Protein AF-A0ABD0Y221-F1 (afdb_monomer_lite)

pLDDT: mean 76.02, std 14.83, range [40.28, 95.25]

Sequence (140 aa):
MRFVFGVLMFLIVSVFTEKVWVHRNPRYLTFPMGVGNKIQVIAGFGIPVEVEETSVTFGLIVKTNYGLPTNASQFTQPDVAFQPSDSKMTRWYLYRSLVTALERLSLGGKDCLLRSICEAAVTPLGHNGLAGQLLHVILT

Secondary structure (DSSP, 8-state):
----S-----------------------SSPPSSTT-EEEEEEEEEEEEEETTEEEEEEEEEEEEEEPP--THHHH-HHHHT---TTS--HHHHHHHHHHHHHHTTS-HHHHHHHHHHHHHHS--TTSHHHHHHHHHHH-

Structure (mmCIF, N/CA/C/O backbone):
data_AF-A0ABD0Y221-F1
#
_entry.id   AF-A0ABD0Y221-F1
#
loop_
_atom_site.group_PDB
_atom_site.id
_atom_site.type_symbol
_atom_site.label_atom_id
_atom_site.label_alt_id
_atom_site.label_comp_id
_atom_site.label_asym_id
_atom_site.label_entity_id
_atom_site.label_seq_id
_atom_site.pdbx_PDB_ins_code
_atom_site.Cartn_x
_atom_site.Cartn_y
_atom_site.Cartn_z
_atom_site.occupancy
_atom_site.B_iso_or_equiv
_atom_site.auth_seq_id
_atom_site.auth_comp_id
_atom_site.auth_asym_id
_atom_site.auth_atom_id
_atom_site.pdbx_PDB_model_num
ATOM 1 N N . MET A 1 1 ? -47.346 -3.216 -3.121 1.00 46.53 1 MET A N 1
ATOM 2 C CA . MET A 1 1 ? -46.595 -2.337 -4.047 1.00 46.53 1 MET A CA 1
ATOM 3 C C . MET A 1 1 ? -46.760 -0.894 -3.601 1.00 46.53 1 MET A C 1
ATOM 5 O O . MET A 1 1 ? -47.843 -0.359 -3.787 1.00 46.53 1 MET A O 1
ATOM 9 N N . ARG A 1 2 ? -45.728 -0.306 -2.980 1.00 40.28 2 ARG A N 1
ATOM 10 C CA . ARG A 1 2 ? -45.439 1.144 -2.952 1.00 40.28 2 ARG A CA 1
ATOM 11 C C . ARG A 1 2 ? -44.130 1.377 -2.192 1.00 40.28 2 ARG A C 1
ATOM 13 O O . ARG A 1 2 ? -44.095 1.739 -1.027 1.00 40.28 2 ARG A O 1
ATOM 20 N N . PHE A 1 3 ? -43.060 1.036 -2.903 1.00 46.56 3 PHE A N 1
ATOM 21 C CA . PHE A 1 3 ? -41.711 1.543 -2.691 1.00 46.56 3 PHE A CA 1
ATOM 22 C C . PHE A 1 3 ? -41.723 3.081 -2.764 1.00 46.56 3 PHE A C 1
ATOM 24 O O . PHE A 1 3 ? -42.506 3.644 -3.527 1.00 46.56 3 PHE A O 1
ATOM 31 N N . VAL A 1 4 ? -40.772 3.708 -2.067 1.00 47.88 4 VAL A N 1
ATOM 32 C CA . VAL A 1 4 ? -40.411 5.136 -2.139 1.00 47.88 4 VAL A CA 1
ATOM 33 C C . VAL A 1 4 ? -41.354 6.070 -1.376 1.00 47.88 4 VAL A C 1
ATOM 35 O O . VAL A 1 4 ? -42.334 6.534 -1.930 1.00 47.88 4 VAL A O 1
ATOM 38 N N . PHE A 1 5 ? -41.024 6.405 -0.126 1.00 41.91 5 PHE A N 1
ATOM 39 C CA . PHE A 1 5 ? -40.970 7.800 0.336 1.00 41.91 5 PHE A CA 1
ATOM 40 C C . PHE A 1 5 ? -40.364 7.851 1.746 1.00 41.91 5 PHE A C 1
ATOM 42 O O . PHE A 1 5 ? -40.978 7.421 2.715 1.00 41.91 5 PHE A O 1
ATOM 49 N N . GLY A 1 6 ? -39.161 8.420 1.853 1.00 41.81 6 GLY A N 1
ATOM 50 C CA . GLY A 1 6 ? -38.809 9.175 3.054 1.00 41.81 6 GLY A CA 1
ATOM 51 C C . GLY A 1 6 ? -37.869 8.545 4.077 1.00 41.81 6 GLY A C 1
ATOM 52 O O . GLY A 1 6 ? -37.970 8.906 5.241 1.00 41.81 6 GLY A O 1
ATOM 53 N N . VAL A 1 7 ? -36.899 7.706 3.696 1.00 47.88 7 VAL A N 1
ATOM 54 C CA . VAL A 1 7 ? -35.673 7.621 4.517 1.00 47.88 7 VAL A CA 1
ATOM 55 C C . VAL A 1 7 ? -34.790 8.791 4.106 1.00 47.88 7 VAL A C 1
ATOM 57 O O . VAL A 1 7 ? -33.891 8.670 3.277 1.00 47.88 7 VAL A O 1
ATOM 60 N N . LEU A 1 8 ? -35.116 9.969 4.635 1.00 50.00 8 LEU A N 1
ATOM 61 C CA . LEU A 1 8 ? -34.247 11.131 4.560 1.00 50.00 8 LEU A CA 1
ATOM 62 C C . LEU A 1 8 ? -33.093 10.859 5.531 1.00 50.00 8 LEU A C 1
ATOM 64 O O . LEU A 1 8 ? -33.118 11.261 6.692 1.00 50.00 8 LEU A O 1
ATOM 68 N N . MET A 1 9 ? -32.118 10.072 5.071 1.00 50.53 9 MET A N 1
ATOM 69 C CA . MET A 1 9 ? -30.855 9.885 5.767 1.00 50.53 9 MET A CA 1
ATOM 70 C C . MET A 1 9 ? -30.145 11.238 5.735 1.00 50.53 9 MET A C 1
ATOM 72 O O . MET A 1 9 ? -29.424 11.563 4.793 1.00 50.53 9 MET A O 1
ATOM 76 N N . PHE A 1 10 ? -30.394 12.063 6.749 1.00 47.22 10 PHE A N 1
ATOM 77 C CA . PHE A 1 10 ? -29.506 13.163 7.078 1.00 47.22 10 PHE A CA 1
ATOM 78 C C . PHE A 1 10 ? -28.152 12.531 7.414 1.00 47.22 10 PHE A C 1
ATOM 80 O O . PHE A 1 10 ? -27.907 12.098 8.538 1.00 47.22 10 PHE A O 1
ATOM 87 N N . LEU A 1 11 ? -27.272 12.445 6.416 1.00 48.12 11 LEU A N 1
ATOM 88 C CA . LEU A 1 11 ? -25.836 12.335 6.627 1.00 48.12 11 LEU A CA 1
ATOM 89 C C . LEU A 1 11 ? -25.406 13.636 7.306 1.00 48.12 11 LEU A C 1
ATOM 91 O O . LEU A 1 11 ? -24.954 14.582 6.665 1.00 48.12 11 LEU A O 1
ATOM 95 N N . ILE A 1 12 ? -25.601 13.706 8.622 1.00 53.94 12 ILE A N 1
ATOM 96 C CA . ILE A 1 12 ? -24.942 14.708 9.444 1.00 53.94 12 ILE A CA 1
ATOM 97 C C . ILE A 1 12 ? -23.476 14.280 9.475 1.00 53.94 12 ILE A C 1
ATOM 99 O O . ILE A 1 12 ? -23.045 13.507 10.326 1.00 53.94 12 ILE A O 1
ATOM 103 N N . VAL A 1 13 ? -22.706 14.747 8.493 1.00 54.59 13 VAL A N 1
ATOM 104 C CA . VAL A 1 13 ? -21.249 14.743 8.579 1.00 54.59 13 VAL A CA 1
ATOM 105 C C . VAL A 1 13 ? -20.897 15.802 9.619 1.00 54.59 13 VAL A C 1
ATOM 107 O O . VAL A 1 13 ? -20.648 16.963 9.300 1.00 54.59 13 VAL A O 1
ATOM 110 N N . SER A 1 14 ? -20.953 15.426 10.896 1.00 50.16 14 SER A N 1
ATOM 111 C CA . SER A 1 14 ? -20.414 16.240 11.978 1.00 50.16 14 SER A CA 1
ATOM 112 C C . SER A 1 14 ? -18.895 16.247 11.839 1.00 50.16 14 SER A C 1
ATOM 114 O O . SER A 1 14 ? -18.201 15.394 12.388 1.00 50.16 14 SER A O 1
ATOM 116 N N . VAL A 1 15 ? -18.364 17.198 11.071 1.00 56.81 15 VAL A N 1
ATOM 117 C CA . VAL A 1 15 ? -16.934 17.503 11.105 1.00 56.81 15 VAL A CA 1
ATOM 118 C C . VAL A 1 15 ? -16.674 18.239 12.415 1.00 56.81 15 VAL A C 1
ATOM 120 O O . VAL A 1 15 ? -16.885 19.445 12.526 1.00 56.81 15 VAL A O 1
ATOM 123 N N . PHE A 1 16 ? -16.254 17.497 13.434 1.00 53.59 16 PHE A N 1
ATOM 124 C CA . PHE A 1 16 ? -15.784 18.069 14.688 1.00 53.59 16 PHE A CA 1
ATOM 125 C C . PHE A 1 16 ? -14.362 18.605 14.459 1.00 53.59 16 PHE A C 1
ATOM 127 O O . PHE A 1 16 ? -13.370 17.908 14.660 1.00 53.59 16 PHE A O 1
ATOM 134 N N . THR A 1 17 ? -14.239 19.834 13.951 1.00 48.59 17 THR A N 1
ATOM 135 C CA . THR A 1 17 ? -12.954 20.548 13.945 1.00 48.59 17 THR A CA 1
ATOM 136 C C . THR A 1 17 ? -12.677 21.070 15.349 1.00 48.59 17 THR A C 1
ATOM 138 O O . THR A 1 17 ? -12.972 22.223 15.666 1.00 48.59 17 THR A O 1
ATOM 141 N N . GLU A 1 18 ? -12.098 20.230 16.204 1.00 57.25 18 GLU A N 1
ATOM 142 C CA . GLU A 1 18 ? -11.371 20.743 17.362 1.00 57.25 18 GLU A CA 1
ATOM 143 C C . GLU A 1 18 ? -10.181 21.573 16.864 1.00 57.25 18 GLU A C 1
ATOM 145 O O . GLU A 1 18 ? -9.434 21.160 15.973 1.00 57.25 18 GLU A O 1
ATOM 150 N N . LYS A 1 19 ? -9.999 22.776 17.424 1.00 52.94 19 LYS A N 1
ATOM 151 C CA . LYS A 1 19 ? -8.768 23.553 17.239 1.00 52.94 19 LYS A CA 1
ATOM 152 C C . LYS A 1 19 ? -7.615 22.755 17.847 1.00 52.94 19 LYS A C 1
ATOM 154 O O . LYS A 1 19 ? -7.380 22.813 19.052 1.00 52.94 19 LYS A O 1
ATOM 159 N N . VAL A 1 20 ? -6.899 22.015 17.005 1.00 62.75 20 VAL A N 1
ATOM 160 C CA . VAL A 1 20 ? -5.687 21.293 17.395 1.00 62.75 20 VAL A CA 1
ATOM 161 C C . VAL A 1 20 ? -4.600 22.322 17.698 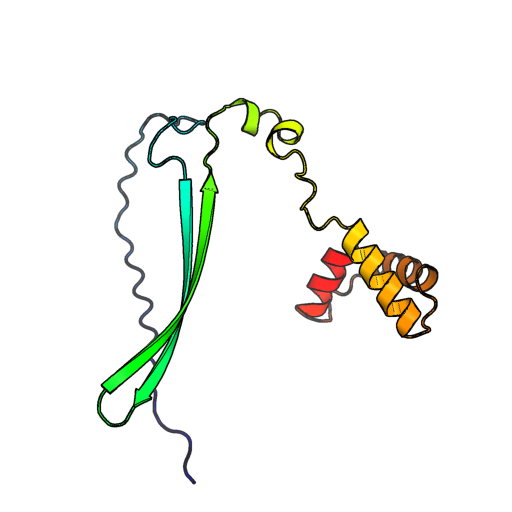1.00 62.75 20 VAL A C 1
ATOM 163 O O . VAL A 1 20 ? -4.031 22.944 16.800 1.00 62.75 20 VAL A O 1
ATOM 166 N N . TRP A 1 21 ? -4.315 22.525 18.981 1.00 46.53 21 TRP A N 1
ATOM 167 C CA . TRP A 1 21 ? -3.153 23.283 19.425 1.00 46.53 21 TRP A CA 1
ATOM 168 C C . TRP A 1 21 ? -1.892 22.499 19.060 1.00 46.53 21 TRP A C 1
ATOM 170 O O . TRP A 1 21 ? -1.569 21.484 19.676 1.00 46.53 21 TRP A O 1
ATOM 180 N N . VAL A 1 22 ? -1.176 22.953 18.030 1.00 58.72 22 VAL A N 1
ATOM 181 C CA . VAL A 1 22 ? 0.070 22.319 17.585 1.00 58.72 22 VAL A CA 1
ATOM 182 C C . VAL A 1 22 ? 1.187 22.680 18.564 1.00 58.72 22 VAL A C 1
ATOM 184 O O . VAL A 1 22 ? 1.916 23.654 18.378 1.00 58.72 22 VAL A O 1
ATOM 187 N N . HIS A 1 23 ? 1.323 21.891 19.628 1.00 67.00 23 HIS A N 1
ATOM 188 C CA . HIS A 1 23 ? 2.484 21.954 20.506 1.00 67.00 23 HIS A CA 1
ATOM 189 C C . HIS A 1 23 ? 3.697 21.420 19.730 1.00 67.00 23 HIS A C 1
ATOM 191 O O . HIS A 1 23 ? 3.743 20.245 19.357 1.00 67.00 23 HIS A O 1
ATOM 197 N N . ARG A 1 24 ? 4.664 22.290 19.405 1.00 64.88 24 ARG A N 1
ATOM 198 C CA . ARG A 1 24 ? 5.888 21.896 18.687 1.00 64.88 24 ARG A CA 1
ATOM 199 C C . ARG A 1 24 ? 6.819 21.123 19.622 1.00 64.88 24 ARG A C 1
ATOM 201 O O . ARG A 1 24 ? 7.784 21.671 20.140 1.00 64.88 24 ARG A O 1
ATOM 208 N N . ASN A 1 25 ? 6.542 19.835 19.785 1.00 68.94 25 ASN A N 1
ATOM 209 C CA . ASN A 1 25 ? 7.508 18.886 20.322 1.00 68.94 25 ASN A CA 1
ATOM 210 C C . ASN A 1 25 ? 8.619 18.600 19.292 1.00 68.94 25 ASN A C 1
ATOM 212 O O . ASN A 1 25 ? 8.376 18.694 18.080 1.00 68.94 25 ASN A O 1
ATOM 216 N N . PRO A 1 26 ? 9.842 18.264 19.744 1.00 66.12 26 PRO A N 1
ATOM 217 C CA . PRO A 1 26 ? 10.936 17.884 18.857 1.00 66.12 26 PRO A CA 1
ATOM 218 C C . PRO A 1 26 ? 10.519 16.706 17.966 1.00 66.12 26 PRO A C 1
ATOM 220 O O . PRO A 1 26 ? 9.953 15.718 18.432 1.00 66.12 26 PRO A O 1
ATOM 223 N N . ARG A 1 27 ? 10.782 16.831 16.661 1.00 63.69 27 ARG A N 1
ATOM 224 C CA . ARG A 1 27 ? 10.421 15.826 15.655 1.00 63.69 27 ARG A CA 1
ATOM 225 C C . ARG A 1 27 ? 11.480 14.733 15.648 1.00 63.69 27 ARG A C 1
ATOM 227 O O . ARG A 1 27 ? 12.525 14.890 15.024 1.00 63.69 27 ARG A O 1
ATOM 234 N N . TYR A 1 28 ? 11.218 13.641 16.352 1.00 66.56 28 TYR A N 1
ATOM 235 C CA . TYR A 1 28 ? 11.988 12.420 16.166 1.00 66.56 28 TYR A CA 1
ATOM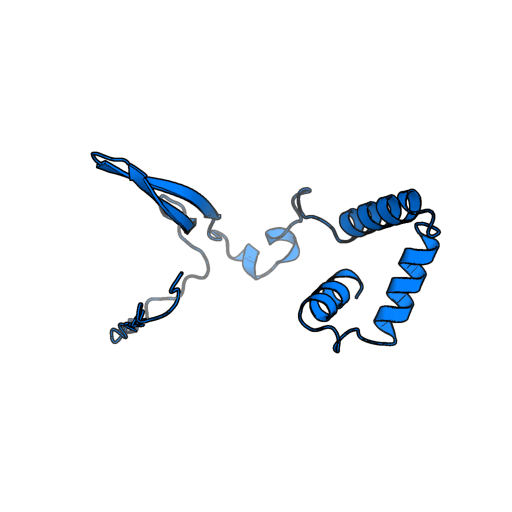 236 C C . TYR A 1 28 ? 11.531 11.741 14.867 1.00 66.56 28 TYR A C 1
ATOM 238 O O . TYR A 1 28 ? 10.338 11.585 14.622 1.00 66.56 28 TYR A O 1
ATOM 246 N N . LEU A 1 29 ? 12.485 11.373 14.009 1.00 6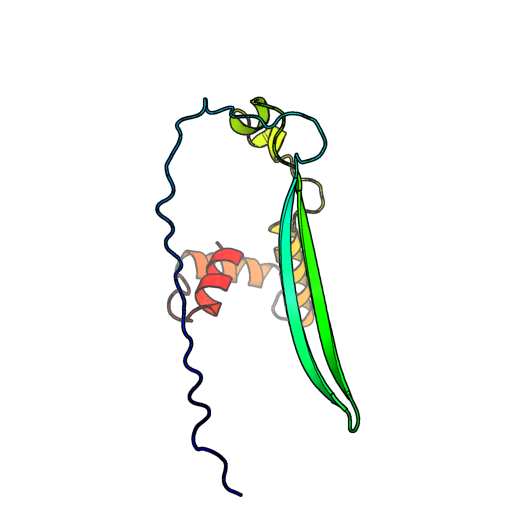9.12 29 LEU A N 1
ATOM 247 C CA . LEU A 1 29 ? 12.213 10.630 12.773 1.00 69.12 29 LEU A CA 1
ATOM 248 C C . LEU A 1 29 ? 11.884 9.151 13.074 1.00 69.12 29 LEU A C 1
ATOM 250 O O . LEU A 1 29 ? 11.215 8.487 12.292 1.00 69.12 29 LEU A O 1
ATOM 254 N N . THR A 1 30 ? 12.331 8.647 14.229 1.00 75.56 30 THR A N 1
ATOM 255 C CA . THR A 1 30 ? 12.252 7.240 14.643 1.00 75.56 30 THR A CA 1
ATOM 256 C C . THR A 1 30 ? 11.435 7.066 15.911 1.00 75.56 30 THR A C 1
ATOM 258 O O . THR A 1 30 ? 11.712 7.727 16.913 1.00 75.56 30 THR A O 1
ATOM 261 N N . PHE A 1 31 ? 10.478 6.141 15.905 1.00 79.69 31 PHE A N 1
ATOM 262 C CA . PHE A 1 31 ? 9.658 5.863 17.082 1.00 79.69 31 PHE A CA 1
ATOM 263 C C . PHE A 1 31 ? 10.439 5.051 18.130 1.00 79.69 31 PHE A C 1
ATOM 265 O O . PHE A 1 31 ? 11.219 4.168 17.758 1.00 79.69 31 PHE A O 1
ATOM 272 N N . PRO A 1 32 ? 10.244 5.321 19.435 1.00 80.25 32 PRO A N 1
ATOM 273 C CA . PRO A 1 32 ? 10.902 4.563 20.494 1.00 80.25 32 PRO A CA 1
ATOM 274 C C . PRO A 1 32 ? 10.488 3.083 20.458 1.00 80.25 32 PRO A C 1
ATOM 276 O O . PRO A 1 32 ? 9.343 2.742 20.158 1.00 80.25 32 PRO A O 1
ATOM 279 N N . MET A 1 33 ? 11.431 2.193 20.775 1.00 73.88 33 MET A N 1
ATOM 280 C CA . MET A 1 33 ? 11.168 0.756 20.886 1.00 73.88 33 MET A CA 1
ATOM 281 C C . MET A 1 33 ? 10.345 0.477 22.150 1.00 73.88 33 MET A C 1
ATOM 283 O O . MET A 1 33 ? 10.726 0.901 23.237 1.00 73.88 33 MET A O 1
ATOM 287 N N . GLY A 1 34 ? 9.221 -0.232 22.021 1.00 76.50 34 GLY A N 1
ATOM 288 C CA . GLY A 1 34 ? 8.366 -0.565 23.162 1.00 76.50 34 GLY A CA 1
ATOM 289 C C . GLY A 1 34 ? 6.907 -0.818 22.792 1.00 76.50 34 GLY A C 1
ATOM 290 O O . GLY A 1 34 ? 6.545 -0.919 21.618 1.00 76.50 34 GLY A O 1
ATOM 291 N N . VAL A 1 35 ? 6.058 -0.926 23.815 1.00 70.38 35 VAL A N 1
ATOM 292 C CA . VAL A 1 35 ? 4.608 -1.103 23.664 1.00 70.38 35 VAL A CA 1
ATOM 293 C C . VAL A 1 35 ? 4.017 0.186 23.082 1.00 70.38 35 VAL A C 1
ATOM 295 O O . VAL A 1 35 ? 4.101 1.236 23.707 1.00 70.38 35 VAL A O 1
ATOM 298 N N . GLY A 1 36 ? 3.454 0.115 21.872 1.00 71.00 36 GLY A N 1
ATOM 299 C CA . GLY A 1 36 ? 2.895 1.278 21.164 1.00 71.00 36 GLY A CA 1
ATOM 300 C C . GLY A 1 36 ? 3.631 1.680 19.882 1.00 71.00 36 GLY A C 1
ATOM 301 O O . GLY A 1 36 ? 3.211 2.616 19.211 1.00 71.00 36 GLY A O 1
ATOM 302 N N . ASN A 1 37 ? 4.675 0.954 19.467 1.00 80.00 37 ASN A N 1
ATOM 303 C CA . ASN A 1 37 ? 5.369 1.179 18.191 1.00 80.00 37 ASN A CA 1
ATOM 304 C C . ASN A 1 37 ? 4.611 0.632 16.958 1.00 80.00 37 ASN A C 1
ATOM 306 O O . ASN A 1 37 ? 5.228 0.191 15.985 1.00 80.00 37 ASN A O 1
ATOM 310 N N . LYS A 1 38 ? 3.276 0.604 16.996 1.00 84.44 38 LYS A N 1
ATOM 311 C CA . LYS A 1 38 ? 2.430 0.073 15.921 1.00 84.44 38 LYS A CA 1
ATOM 312 C C . LYS A 1 38 ? 1.254 1.007 15.682 1.00 84.44 38 LYS A C 1
ATOM 314 O O . LYS A 1 38 ? 0.561 1.377 16.624 1.00 84.44 38 LYS A O 1
ATOM 319 N N . ILE A 1 39 ? 1.006 1.341 14.422 1.00 85.25 39 ILE A N 1
ATOM 320 C CA . ILE A 1 39 ? -0.246 1.963 13.997 1.00 85.25 39 ILE A CA 1
ATOM 321 C C . ILE A 1 39 ? -1.231 0.844 13.682 1.00 85.25 39 ILE A C 1
ATOM 323 O O . ILE A 1 39 ? -0.913 -0.072 12.924 1.00 85.25 39 ILE A O 1
ATOM 327 N N . GLN A 1 40 ? -2.433 0.926 14.242 1.00 89.31 40 GLN A N 1
ATOM 328 C CA . GLN A 1 40 ? -3.501 -0.023 13.969 1.00 89.31 40 GLN A CA 1
ATOM 329 C C . GLN A 1 40 ? -4.604 0.660 13.167 1.00 89.31 40 GLN A C 1
ATOM 331 O O . GLN A 1 40 ? -5.188 1.644 13.618 1.00 89.31 40 GLN A O 1
ATOM 336 N N . VAL A 1 41 ? -4.903 0.119 11.989 1.00 90.19 41 VAL A N 1
ATOM 337 C CA . VAL A 1 41 ? -6.061 0.521 11.190 1.00 90.19 41 VAL A CA 1
ATOM 338 C C . VAL A 1 41 ? -7.110 -0.576 11.316 1.00 90.19 41 VAL A C 1
ATOM 340 O O . VAL A 1 41 ? -6.822 -1.765 11.158 1.00 90.19 41 VAL A O 1
ATOM 343 N N . ILE A 1 42 ? -8.330 -0.178 11.667 1.00 93.94 42 ILE A N 1
ATOM 344 C CA . ILE A 1 42 ? -9.451 -1.091 11.873 1.00 93.94 42 ILE A CA 1
ATOM 345 C C . ILE A 1 42 ? -10.562 -0.675 10.922 1.00 93.94 42 ILE A C 1
ATOM 347 O O . ILE A 1 42 ? -11.059 0.446 11.000 1.00 93.94 42 ILE A O 1
ATOM 351 N N . ALA A 1 43 ? -10.947 -1.590 10.041 1.00 94.94 43 ALA A N 1
ATOM 352 C CA . ALA A 1 43 ? -12.112 -1.448 9.186 1.00 94.94 43 ALA A CA 1
ATOM 353 C C . ALA A 1 43 ? -13.144 -2.493 9.606 1.00 94.94 43 ALA A C 1
ATOM 355 O O . ALA A 1 43 ? -12.829 -3.677 9.713 1.00 94.94 43 ALA A O 1
ATOM 356 N N . GLY A 1 44 ? -14.368 -2.053 9.878 1.00 93.25 44 GLY A N 1
ATOM 357 C CA . GLY A 1 44 ? -15.472 -2.920 10.266 1.00 93.25 44 GLY A CA 1
ATOM 358 C C . GLY A 1 44 ? -16.639 -2.755 9.308 1.00 93.25 44 GLY A C 1
ATOM 359 O O . GLY A 1 44 ? -16.947 -1.640 8.894 1.00 93.25 44 GLY A O 1
ATOM 360 N N . PHE A 1 45 ? -17.294 -3.859 8.979 1.00 92.12 45 PHE A N 1
ATOM 361 C CA . PHE A 1 45 ? -18.565 -3.870 8.269 1.00 92.12 45 PHE A CA 1
ATOM 362 C C . PHE A 1 45 ? -19.565 -4.673 9.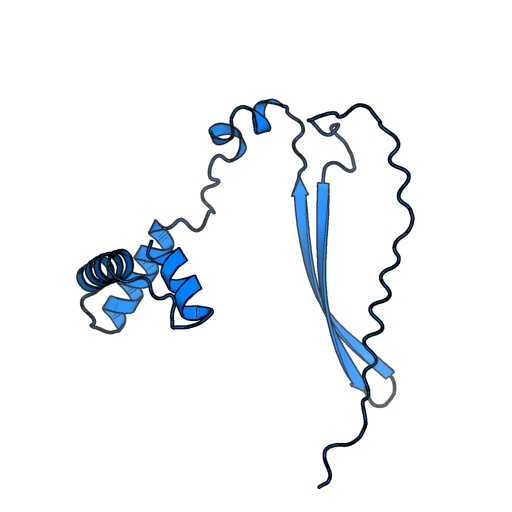094 1.00 92.12 45 PHE A C 1
ATOM 364 O O . PHE A 1 45 ? -19.265 -5.801 9.476 1.00 92.12 45 PHE A O 1
ATOM 371 N N . GLY A 1 46 ? -20.722 -4.0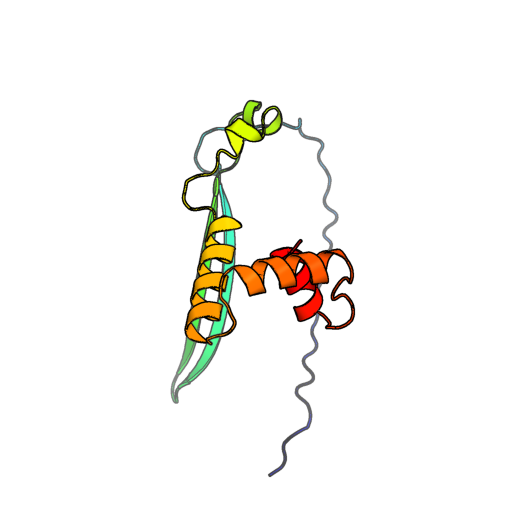88 9.397 1.00 92.06 46 GLY A N 1
ATOM 372 C CA . GLY A 1 46 ? -21.767 -4.717 10.201 1.00 92.06 46 GLY A CA 1
ATOM 373 C C . GLY A 1 46 ? -23.116 -4.626 9.504 1.00 92.06 46 GLY A C 1
ATOM 374 O O . GLY A 1 46 ? -23.501 -3.548 9.056 1.00 92.06 46 GLY A O 1
ATOM 375 N N . ILE A 1 47 ? -23.820 -5.753 9.428 1.00 90.25 47 ILE A N 1
ATOM 376 C CA . ILE A 1 47 ? -25.195 -5.850 8.946 1.00 90.25 47 ILE A CA 1
ATOM 377 C C . ILE A 1 47 ? -26.089 -6.158 10.155 1.00 90.25 47 ILE A C 1
ATOM 379 O O . ILE A 1 47 ? -25.894 -7.195 10.800 1.00 90.25 47 ILE A O 1
ATOM 383 N N . PRO A 1 48 ? -27.061 -5.290 10.481 1.00 83.00 48 PRO A N 1
ATOM 384 C CA . PRO A 1 48 ? -28.074 -5.617 11.473 1.00 83.00 48 PRO A CA 1
ATOM 385 C C . PRO A 1 48 ? -29.024 -6.671 10.892 1.00 83.00 48 PRO A C 1
ATOM 387 O O . PRO A 1 48 ? -29.551 -6.494 9.794 1.00 83.00 48 PRO A O 1
ATOM 390 N N . VAL A 1 49 ? -29.228 -7.771 11.614 1.00 84.44 49 VAL A N 1
ATOM 391 C CA . VAL A 1 49 ? -30.205 -8.806 11.266 1.00 84.44 49 VAL A CA 1
ATOM 392 C C . VAL A 1 49 ? -31.310 -8.775 12.316 1.00 84.44 49 VAL A C 1
ATOM 394 O O . VAL A 1 49 ? -31.054 -8.895 13.516 1.00 84.44 49 VAL A O 1
ATOM 397 N N . GLU A 1 50 ? -32.543 -8.566 11.864 1.00 78.25 50 GLU A N 1
ATOM 398 C CA . GLU A 1 50 ? -33.726 -8.613 12.721 1.00 78.25 50 GLU A CA 1
ATOM 399 C C . GLU A 1 50 ? -34.094 -10.072 13.008 1.00 78.25 50 GLU A C 1
ATOM 401 O O . GLU A 1 50 ? -34.314 -10.864 12.091 1.00 78.25 50 GLU A O 1
ATOM 406 N N . VAL A 1 51 ? -34.139 -10.420 14.293 1.00 83.12 51 VAL A N 1
ATOM 407 C CA . VAL A 1 51 ? -34.648 -11.694 14.808 1.00 83.12 51 VAL A CA 1
ATOM 408 C C . VAL A 1 51 ? -35.828 -11.362 15.725 1.00 83.12 51 VAL A C 1
ATOM 410 O O . VAL A 1 51 ? -35.817 -10.327 16.388 1.00 83.12 51 VAL A O 1
ATOM 413 N N . GLU A 1 52 ? -36.853 -12.216 15.751 1.00 79.56 52 GLU A N 1
ATOM 414 C CA . GLU A 1 52 ? -38.181 -11.936 16.336 1.00 79.56 52 GLU A CA 1
ATOM 415 C C . GLU A 1 52 ? -38.178 -11.420 17.783 1.00 79.56 52 GLU A C 1
ATOM 417 O O . GLU A 1 52 ? -39.082 -10.681 18.162 1.00 79.56 52 GLU A O 1
ATOM 422 N N . GLU A 1 53 ? -37.156 -11.743 18.577 1.00 77.62 53 GLU A N 1
ATOM 423 C CA . GLU A 1 53 ? -37.086 -11.323 19.983 1.00 77.62 53 GLU A CA 1
ATOM 424 C C . GLU A 1 53 ? -35.812 -10.545 20.344 1.00 77.62 53 GLU A C 1
ATOM 426 O O . GLU A 1 53 ? -35.703 -10.034 21.458 1.00 77.62 53 GLU A O 1
ATOM 431 N N . THR A 1 54 ? -34.842 -10.413 19.427 1.00 75.25 54 THR A N 1
ATOM 432 C CA . THR A 1 54 ? -33.581 -9.691 19.688 1.00 75.25 54 THR A CA 1
ATOM 433 C C . THR A 1 54 ? -32.955 -9.123 18.414 1.00 75.25 54 THR A C 1
ATOM 435 O O . THR A 1 54 ? -33.033 -9.707 17.336 1.00 75.25 54 THR A O 1
ATOM 438 N N . SER A 1 55 ? -32.271 -7.985 18.532 1.00 77.00 55 SER A N 1
ATOM 439 C CA . SER A 1 55 ? -31.431 -7.460 17.457 1.00 77.00 55 SER A CA 1
ATOM 440 C C . SER A 1 55 ? -30.039 -8.094 17.528 1.00 77.00 55 SER A C 1
ATOM 442 O O . SER A 1 55 ? -29.320 -7.945 18.517 1.00 77.00 55 SER A O 1
ATOM 444 N N . VAL A 1 56 ? -29.643 -8.808 16.471 1.00 85.56 56 VAL A N 1
ATOM 445 C CA . VAL A 1 56 ? -28.307 -9.409 16.355 1.00 85.56 56 VAL A CA 1
ATOM 446 C C . VAL A 1 56 ? -27.592 -8.780 15.166 1.00 85.56 56 VAL A C 1
ATOM 448 O O . VAL A 1 56 ? -28.052 -8.849 14.030 1.00 85.56 56 VAL A O 1
ATOM 451 N N . THR A 1 57 ? -26.439 -8.161 15.411 1.00 84.56 57 THR A N 1
ATOM 452 C CA . THR A 1 57 ? -25.614 -7.571 14.349 1.00 84.56 57 THR A CA 1
ATOM 453 C C . THR A 1 57 ? -24.489 -8.527 13.992 1.00 84.56 57 THR A C 1
ATOM 455 O O . THR A 1 57 ? -23.628 -8.817 14.825 1.00 84.56 57 THR A O 1
ATOM 458 N N . PHE A 1 58 ? -24.459 -8.983 12.742 1.00 87.50 58 PHE A N 1
ATOM 459 C CA . PHE A 1 58 ? -23.340 -9.758 12.213 1.00 87.50 58 PHE A CA 1
ATOM 460 C C . PHE A 1 58 ? -22.344 -8.817 11.554 1.00 87.50 58 PHE A C 1
ATOM 462 O O . PHE A 1 58 ? -22.730 -7.916 10.812 1.00 87.50 58 PHE A O 1
ATOM 469 N N . GLY A 1 59 ? -21.052 -9.011 11.804 1.00 91.12 59 GLY A N 1
ATOM 470 C CA . GLY A 1 59 ? -20.041 -8.127 11.245 1.00 91.12 59 GLY A CA 1
ATOM 471 C C . GLY A 1 59 ? -18.689 -8.779 11.021 1.00 91.12 59 GLY A C 1
ATOM 472 O O . GLY A 1 59 ? -18.316 -9.748 11.679 1.00 91.12 59 GLY A O 1
ATOM 473 N N . LEU A 1 60 ? -17.956 -8.206 10.073 1.00 93.31 60 LEU A N 1
ATOM 474 C CA . LEU A 1 60 ? -16.578 -8.528 9.734 1.00 93.31 60 LEU A CA 1
ATOM 475 C C . LEU A 1 60 ? -15.687 -7.379 10.195 1.00 93.31 60 LEU A C 1
ATOM 477 O O . LEU A 1 60 ? -16.004 -6.211 9.973 1.00 93.31 60 LEU A O 1
ATOM 481 N N . ILE A 1 61 ? -14.556 -7.709 10.813 1.00 94.56 61 ILE A N 1
ATOM 482 C CA . ILE A 1 61 ? -13.564 -6.724 11.242 1.00 94.56 61 ILE A CA 1
ATOM 483 C C . ILE A 1 61 ? -12.220 -7.103 10.638 1.00 94.56 61 ILE A C 1
ATOM 485 O O . ILE A 1 61 ? -11.667 -8.162 10.928 1.00 94.56 61 ILE A O 1
ATOM 489 N N . VAL A 1 62 ? -11.673 -6.199 9.839 1.00 95.25 62 VAL A N 1
ATOM 490 C CA . VAL A 1 62 ? -10.315 -6.275 9.316 1.00 95.25 62 VAL A CA 1
ATOM 491 C C . VAL A 1 62 ? -9.428 -5.388 10.183 1.00 95.25 62 VAL A C 1
ATOM 493 O O . VAL A 1 62 ? -9.670 -4.189 10.321 1.00 95.25 62 VAL A O 1
ATOM 496 N N . LYS A 1 63 ? -8.396 -5.985 10.788 1.00 93.94 63 LYS A N 1
ATOM 497 C CA . LYS A 1 63 ? -7.395 -5.285 11.604 1.00 93.94 63 LYS A CA 1
ATOM 498 C C . LYS A 1 63 ? -6.040 -5.380 10.920 1.00 93.94 63 LYS A C 1
ATOM 500 O O . LYS A 1 63 ? -5.499 -6.476 10.787 1.00 93.94 63 LYS A O 1
ATOM 505 N N . THR A 1 64 ? -5.472 -4.246 10.539 1.00 89.12 64 THR A N 1
ATOM 506 C CA . THR A 1 64 ? -4.107 -4.166 10.014 1.00 89.12 64 THR A CA 1
ATOM 507 C C . THR A 1 64 ? -3.217 -3.459 11.029 1.00 89.12 64 THR A C 1
ATOM 509 O O . THR A 1 64 ? -3.540 -2.386 11.533 1.00 89.12 64 THR A O 1
ATOM 512 N N . ASN A 1 65 ? -2.101 -4.100 11.377 1.00 88.56 65 ASN A N 1
ATOM 513 C CA . ASN A 1 65 ? -1.116 -3.567 12.312 1.00 88.56 65 ASN A CA 1
ATOM 514 C C . ASN A 1 65 ? 0.161 -3.244 11.536 1.00 88.56 65 ASN A C 1
ATOM 516 O O . ASN A 1 65 ? 0.815 -4.151 11.022 1.00 88.56 65 ASN A O 1
ATOM 520 N N . TYR A 1 66 ? 0.520 -1.969 11.473 1.00 84.69 66 TYR A N 1
ATOM 521 C CA . TYR A 1 66 ? 1.719 -1.477 10.807 1.00 84.69 66 TYR A CA 1
ATOM 522 C C . TYR A 1 66 ? 2.774 -1.137 11.855 1.00 84.69 66 TYR A C 1
ATOM 524 O O . TYR A 1 66 ? 2.559 -0.268 12.697 1.00 84.69 66 TYR A O 1
ATOM 532 N N . GLY A 1 67 ? 3.912 -1.832 11.821 1.00 84.38 67 GLY A N 1
ATOM 533 C CA . GLY A 1 67 ? 5.059 -1.495 12.662 1.00 84.38 67 GLY A CA 1
ATOM 534 C C . GLY A 1 67 ? 5.633 -0.136 12.273 1.00 84.38 67 GLY A C 1
ATOM 535 O O . GLY A 1 67 ? 5.828 0.142 11.091 1.00 84.38 67 GLY A O 1
ATOM 536 N N . LEU A 1 68 ? 5.887 0.710 13.265 1.00 84.69 68 LEU A N 1
ATOM 537 C CA . LEU A 1 68 ? 6.511 2.009 13.062 1.00 84.69 68 LEU A CA 1
ATOM 538 C C . LEU A 1 68 ? 8.032 1.862 12.911 1.00 84.69 68 LEU A C 1
ATOM 540 O O . LEU A 1 68 ? 8.627 1.018 13.588 1.00 84.69 68 LEU A O 1
ATOM 544 N N . PRO A 1 69 ? 8.674 2.677 12.056 1.00 79.62 69 PRO A N 1
ATOM 545 C CA . PRO A 1 69 ? 10.115 2.627 11.865 1.00 79.62 69 PRO A CA 1
ATOM 546 C C . PRO A 1 69 ? 10.838 3.081 13.135 1.00 79.62 69 PRO A C 1
ATOM 548 O O . PRO A 1 69 ? 10.637 4.192 13.638 1.00 79.62 69 PRO A O 1
ATOM 551 N N . THR A 1 70 ? 11.687 2.202 13.658 1.00 80.56 70 THR A N 1
ATOM 552 C CA . THR A 1 70 ? 12.500 2.443 14.858 1.00 80.56 70 THR A CA 1
ATOM 553 C C . THR A 1 70 ? 13.920 2.891 14.509 1.00 80.56 70 THR A C 1
ATOM 555 O O . THR A 1 70 ? 14.680 3.242 15.409 1.00 80.56 70 THR A O 1
ATOM 558 N N . ASN A 1 71 ? 14.291 2.911 13.219 1.00 80.44 71 ASN A N 1
ATOM 559 C CA . ASN A 1 71 ? 15.629 3.284 12.760 1.00 80.44 71 ASN A CA 1
ATOM 560 C C . ASN A 1 71 ? 15.593 4.356 11.658 1.00 80.44 71 ASN A C 1
ATOM 562 O O . ASN A 1 71 ? 14.772 4.306 10.745 1.00 80.44 71 ASN A O 1
ATOM 566 N N . ALA A 1 72 ? 16.504 5.328 11.738 1.00 78.50 72 ALA A N 1
ATOM 567 C CA . ALA A 1 72 ? 16.579 6.453 10.811 1.00 78.50 72 ALA A CA 1
ATOM 568 C C . ALA A 1 72 ? 17.072 6.018 9.425 1.00 78.50 72 ALA A C 1
ATOM 570 O O . ALA A 1 72 ? 16.673 6.612 8.425 1.00 78.50 72 ALA A O 1
ATOM 571 N N . SER A 1 73 ? 17.870 4.945 9.353 1.00 76.31 73 SER A N 1
ATOM 572 C CA . SER A 1 73 ? 18.336 4.374 8.084 1.00 76.31 73 SER A CA 1
ATOM 573 C C . SER A 1 73 ? 17.187 3.938 7.173 1.00 76.31 73 SER A C 1
ATOM 575 O O . SER A 1 73 ? 17.351 3.936 5.955 1.00 76.31 73 SER A O 1
ATOM 577 N N . GLN A 1 74 ? 16.008 3.648 7.742 1.00 70.69 74 GLN A N 1
ATOM 578 C CA . GLN A 1 74 ? 14.821 3.264 6.980 1.00 70.69 74 GLN A CA 1
ATOM 579 C C . GLN A 1 74 ? 14.275 4.394 6.093 1.00 70.69 74 GLN A C 1
ATOM 581 O O . GLN A 1 74 ? 13.583 4.123 5.115 1.00 70.69 74 GLN A O 1
ATOM 586 N N . PHE A 1 75 ? 14.593 5.652 6.408 1.00 71.69 75 PHE A N 1
ATOM 587 C CA . PHE A 1 75 ? 14.195 6.811 5.605 1.00 71.69 75 PHE A CA 1
ATOM 588 C C . PHE A 1 75 ? 15.272 7.222 4.601 1.00 71.69 75 PHE A C 1
ATOM 590 O O . PHE A 1 75 ? 14.951 7.725 3.528 1.00 71.69 75 PHE A O 1
ATOM 597 N N . THR A 1 76 ? 16.546 7.016 4.941 1.00 76.75 76 THR A N 1
ATOM 598 C CA . THR A 1 76 ? 17.686 7.421 4.105 1.00 76.75 76 THR A CA 1
ATOM 599 C C . THR A 1 76 ? 18.019 6.399 3.022 1.00 76.75 76 THR A C 1
ATOM 601 O O . THR A 1 76 ? 18.600 6.763 2.005 1.00 76.75 76 THR A O 1
ATOM 604 N N . GLN A 1 77 ? 17.677 5.126 3.238 1.00 73.06 77 GLN A N 1
ATOM 605 C CA . GLN A 1 77 ? 17.919 4.034 2.296 1.00 73.06 77 GLN A CA 1
ATOM 606 C C . GLN A 1 77 ? 16.622 3.224 2.116 1.00 73.06 77 GLN A C 1
ATOM 608 O O . GLN A 1 77 ? 16.421 2.199 2.776 1.00 73.06 77 GLN A O 1
ATOM 613 N N . PRO A 1 78 ? 15.703 3.676 1.245 1.00 63.75 78 PRO A N 1
ATOM 614 C CA . PRO A 1 78 ? 14.432 2.986 1.024 1.00 63.75 78 PRO A CA 1
ATOM 615 C C . PRO A 1 78 ? 14.629 1.558 0.492 1.00 63.75 78 PRO A C 1
ATOM 617 O O . PRO A 1 78 ? 13.817 0.684 0.788 1.00 63.75 78 PRO A O 1
ATOM 620 N N . ASP A 1 79 ? 15.732 1.293 -0.211 1.00 67.75 79 ASP A N 1
ATOM 621 C CA . ASP A 1 79 ? 16.024 -0.011 -0.815 1.00 67.75 79 ASP A CA 1
ATOM 622 C C . ASP A 1 79 ? 16.254 -1.111 0.228 1.00 67.75 79 ASP A C 1
ATOM 624 O O . ASP A 1 79 ? 15.834 -2.249 0.027 1.00 67.75 79 ASP A O 1
ATOM 628 N N . VAL A 1 80 ? 16.871 -0.777 1.371 1.00 65.62 80 VAL A N 1
ATOM 629 C CA . VAL A 1 80 ? 17.063 -1.718 2.491 1.00 65.62 80 VAL A CA 1
ATOM 630 C C . VAL A 1 80 ? 15.843 -1.770 3.410 1.00 65.62 80 VAL A C 1
ATOM 632 O O . VAL A 1 80 ? 15.529 -2.824 3.956 1.00 65.62 80 VAL A O 1
ATOM 635 N N . ALA A 1 81 ? 15.125 -0.652 3.558 1.00 61.56 81 ALA A N 1
ATOM 636 C CA . ALA A 1 81 ? 13.949 -0.536 4.422 1.00 61.56 81 ALA A CA 1
ATOM 637 C C . ALA A 1 81 ? 12.720 -1.264 3.864 1.00 61.56 81 ALA A C 1
ATOM 639 O O . ALA A 1 81 ? 11.963 -1.891 4.604 1.00 61.56 81 ALA A O 1
ATOM 640 N N . PHE A 1 82 ? 12.532 -1.170 2.548 1.00 61.53 82 PHE A N 1
ATOM 641 C CA . PHE A 1 82 ? 11.444 -1.789 1.801 1.00 61.53 82 PHE A CA 1
ATOM 642 C C . PHE A 1 82 ? 11.933 -2.963 0.962 1.00 61.53 82 PHE A C 1
ATOM 644 O O . PHE A 1 82 ? 11.303 -3.252 -0.068 1.00 61.53 82 PHE A O 1
ATOM 651 N N . GLN A 1 83 ? 13.002 -3.644 1.411 1.00 60.81 83 GLN A N 1
ATOM 652 C CA . GLN A 1 83 ? 13.442 -4.898 0.807 1.00 60.81 83 GLN A CA 1
ATOM 653 C C . GLN A 1 83 ? 12.198 -5.746 0.540 1.00 60.81 83 GLN A C 1
ATOM 655 O O . GLN A 1 83 ? 11.389 -5.956 1.455 1.00 60.81 83 GLN A O 1
ATOM 660 N N . PRO A 1 84 ? 11.939 -6.106 -0.726 1.00 54.94 84 PRO A N 1
ATOM 661 C CA . PRO A 1 84 ? 10.743 -6.839 -1.069 1.00 54.94 84 PRO A CA 1
ATOM 662 C C . PRO A 1 84 ? 10.795 -8.174 -0.332 1.00 54.94 84 PRO A C 1
ATOM 664 O O . PRO A 1 84 ? 11.514 -9.080 -0.719 1.00 54.94 84 PRO A O 1
ATOM 667 N N . SER A 1 85 ? 10.031 -8.283 0.758 1.00 56.75 85 SER A N 1
ATOM 668 C CA . SER A 1 85 ? 9.589 -9.577 1.256 1.00 56.75 85 SER A CA 1
ATOM 669 C C . SER A 1 85 ? 8.934 -10.280 0.071 1.00 56.75 85 SER A C 1
ATOM 671 O O . SER A 1 85 ? 8.087 -9.671 -0.592 1.00 56.75 85 SER A O 1
ATOM 673 N N . ASP A 1 86 ? 9.326 -11.524 -0.198 1.00 56.41 86 ASP A N 1
ATOM 674 C CA . ASP A 1 86 ? 8.914 -12.347 -1.349 1.00 56.41 86 ASP A CA 1
ATOM 675 C C . ASP A 1 86 ? 7.383 -12.487 -1.547 1.00 56.41 86 ASP A C 1
ATOM 677 O O . ASP A 1 86 ? 6.925 -13.102 -2.506 1.00 56.41 86 ASP A O 1
ATOM 681 N N . SER A 1 87 ? 6.562 -11.889 -0.674 1.00 56.56 87 SER A N 1
ATOM 682 C CA . SER A 1 87 ? 5.100 -11.802 -0.770 1.00 56.56 87 SER A CA 1
ATOM 683 C C . SER A 1 87 ? 4.556 -10.512 -1.406 1.00 56.56 87 SER A C 1
ATOM 685 O O . SER A 1 87 ? 3.352 -10.252 -1.343 1.00 56.56 87 SER A O 1
ATOM 687 N N . LYS A 1 88 ? 5.382 -9.676 -2.047 1.00 57.66 88 LYS A N 1
ATOM 688 C CA . LYS A 1 88 ? 4.841 -8.603 -2.896 1.00 57.66 88 LYS A CA 1
ATOM 689 C C . LYS A 1 88 ? 4.343 -9.225 -4.198 1.00 57.66 88 LYS A C 1
ATOM 691 O O . LYS A 1 88 ? 5.123 -9.820 -4.940 1.00 57.66 88 LYS A O 1
ATOM 696 N N . MET A 1 89 ? 3.047 -9.064 -4.482 1.00 63.50 89 MET A N 1
ATOM 697 C CA . MET A 1 89 ? 2.441 -9.397 -5.773 1.00 63.50 89 MET A CA 1
ATOM 698 C C . MET A 1 89 ? 3.164 -8.603 -6.862 1.00 63.50 89 MET A C 1
ATOM 700 O O . MET A 1 89 ? 2.854 -7.451 -7.148 1.00 63.50 89 MET A O 1
ATOM 704 N N . THR A 1 90 ? 4.223 -9.203 -7.390 1.00 71.94 90 THR A N 1
ATOM 705 C CA . THR A 1 90 ? 5.128 -8.547 -8.321 1.00 71.94 90 THR A CA 1
ATOM 706 C C . THR A 1 90 ? 4.409 -8.427 -9.659 1.00 71.94 90 THR A C 1
ATOM 708 O O . THR A 1 90 ? 3.631 -9.311 -10.024 1.00 71.94 90 THR A O 1
ATOM 711 N N . ARG A 1 91 ? 4.686 -7.369 -10.428 1.00 75.69 91 ARG A N 1
ATOM 712 C CA . ARG A 1 91 ? 4.169 -7.177 -11.798 1.00 75.69 91 ARG A CA 1
ATOM 713 C C . ARG A 1 91 ? 4.298 -8.454 -12.651 1.00 75.69 91 ARG A C 1
ATOM 715 O O . ARG A 1 91 ? 3.380 -8.823 -13.372 1.00 75.69 91 ARG A O 1
ATOM 722 N N . TRP A 1 92 ? 5.380 -9.206 -12.448 1.00 79.88 92 TRP A N 1
ATOM 723 C CA . TRP A 1 92 ? 5.623 -10.522 -13.043 1.00 79.88 92 TRP A CA 1
ATOM 724 C C . TRP A 1 92 ? 4.588 -11.599 -12.691 1.00 79.88 92 TRP A C 1
ATOM 726 O O . TRP A 1 92 ? 4.205 -12.377 -13.560 1.00 79.88 92 TRP A O 1
ATOM 736 N N . TYR A 1 93 ? 4.109 -11.648 -11.447 1.00 85.06 93 TYR A N 1
ATOM 737 C CA . TYR A 1 93 ? 3.073 -12.593 -11.022 1.00 85.06 93 TYR A CA 1
ATOM 738 C C . TYR A 1 93 ? 1.725 -12.284 -11.687 1.00 85.06 93 TYR A C 1
ATOM 740 O O . TYR A 1 93 ? 1.028 -13.190 -12.151 1.00 85.06 93 TYR A O 1
ATOM 748 N N . LEU A 1 94 ? 1.391 -10.996 -11.804 1.00 85.12 94 LEU A N 1
ATOM 749 C CA . LEU A 1 94 ? 0.197 -10.541 -12.518 1.00 85.12 94 LEU A CA 1
ATOM 750 C C . LEU A 1 94 ? 0.285 -10.876 -14.009 1.00 85.12 94 LEU A C 1
ATOM 752 O O . LEU A 1 94 ? -0.647 -11.453 -14.562 1.00 85.12 94 LEU A O 1
ATOM 756 N N . TYR A 1 95 ? 1.426 -10.612 -14.647 1.00 88.50 95 TYR A N 1
ATOM 757 C CA . TYR A 1 95 ? 1.646 -10.962 -16.053 1.00 88.50 95 TYR A CA 1
ATOM 758 C C . TYR A 1 95 ? 1.584 -12.461 -16.293 1.00 88.50 95 TYR A C 1
ATOM 760 O O . TYR A 1 95 ? 0.930 -12.896 -17.236 1.00 88.50 95 TYR A O 1
ATOM 768 N N . ARG A 1 96 ? 2.156 -13.271 -15.401 1.00 88.69 96 ARG A N 1
ATOM 769 C CA . ARG A 1 96 ? 2.045 -14.730 -15.483 1.00 88.69 96 ARG A CA 1
ATOM 770 C C . ARG A 1 96 ? 0.593 -15.204 -15.377 1.00 88.69 96 ARG A C 1
ATOM 772 O O . ARG A 1 96 ? 0.184 -16.096 -16.119 1.00 88.69 96 ARG A O 1
ATOM 779 N N . SER A 1 97 ? -0.189 -14.580 -14.499 1.00 88.31 97 SER A N 1
ATOM 780 C CA . SER A 1 97 ? -1.617 -14.876 -14.348 1.00 88.31 97 SER A CA 1
ATOM 781 C C . SER A 1 97 ? -2.411 -14.491 -15.603 1.00 88.31 97 SER A C 1
ATOM 783 O O . SER A 1 97 ? -3.232 -15.278 -16.069 1.00 88.31 97 SER A O 1
ATOM 785 N N . LEU A 1 98 ? -2.119 -13.329 -16.198 1.00 90.12 98 LEU A N 1
ATOM 786 C CA . LEU A 1 98 ? -2.747 -12.870 -17.442 1.00 90.12 98 LEU A CA 1
ATOM 787 C C . LEU A 1 98 ? -2.405 -13.763 -18.637 1.00 90.12 98 LEU A C 1
ATOM 789 O O . LEU A 1 98 ? -3.310 -14.134 -19.379 1.00 90.12 98 LEU A O 1
ATOM 793 N N . VAL A 1 99 ? -1.141 -14.170 -18.796 1.00 92.81 99 VAL A N 1
ATOM 794 C CA . VAL A 1 99 ? -0.745 -15.129 -19.843 1.00 92.81 99 VAL A CA 1
ATOM 795 C C . VAL A 1 99 ? -1.528 -16.431 -19.694 1.00 92.81 99 VAL A C 1
ATOM 797 O O . VAL A 1 99 ? -2.138 -16.885 -20.656 1.00 92.81 99 VAL A O 1
ATOM 800 N N . THR A 1 100 ? -1.599 -16.973 -18.475 1.00 93.25 100 THR A N 1
ATOM 801 C CA . THR A 1 100 ? -2.339 -18.216 -18.198 1.00 93.25 100 THR A CA 1
ATOM 802 C C . THR A 1 100 ? -3.832 -18.074 -18.528 1.00 93.25 100 THR A C 1
ATOM 804 O O . THR A 1 100 ? -4.453 -19.004 -19.039 1.00 93.25 100 THR A O 1
ATOM 807 N N . ALA A 1 101 ? -4.434 -16.913 -18.252 1.00 91.19 101 ALA A N 1
ATOM 808 C CA . ALA A 1 101 ? -5.828 -16.640 -18.599 1.00 91.19 101 ALA A CA 1
ATOM 809 C C . ALA A 1 101 ? -6.041 -16.537 -20.120 1.00 91.19 101 ALA A C 1
ATOM 811 O O . ALA A 1 101 ? -6.978 -17.133 -20.647 1.00 91.19 101 ALA A O 1
ATOM 812 N N . LEU A 1 102 ? -5.153 -15.836 -20.831 1.00 92.19 102 LEU A N 1
ATOM 813 C CA . LEU A 1 102 ? -5.202 -15.691 -22.290 1.00 92.19 102 LEU A CA 1
ATOM 814 C C . LEU A 1 102 ? -4.976 -17.026 -23.013 1.00 92.19 102 LEU A C 1
ATOM 816 O O . LEU A 1 102 ? -5.617 -17.282 -24.030 1.00 92.19 102 LEU A O 1
ATOM 820 N N . GLU A 1 103 ? -4.119 -17.898 -22.479 1.00 93.38 103 GLU A N 1
ATOM 821 C CA . GLU A 1 103 ? -3.928 -19.265 -22.982 1.00 93.38 103 GLU A CA 1
ATOM 822 C C . GLU A 1 103 ? -5.202 -20.101 -22.832 1.00 93.38 103 GLU A C 1
ATOM 824 O O . GLU A 1 103 ? -5.627 -20.749 -23.788 1.00 93.38 103 GLU A O 1
ATOM 829 N N . ARG A 1 104 ? -5.870 -20.029 -21.673 1.00 93.06 104 ARG A N 1
ATOM 830 C CA . ARG A 1 104 ? -7.153 -20.722 -21.446 1.00 93.06 104 ARG A CA 1
ATOM 831 C C . ARG A 1 104 ? -8.267 -20.231 -22.366 1.00 93.06 104 ARG A C 1
ATOM 833 O O . ARG A 1 104 ? -9.154 -21.005 -22.706 1.00 93.06 104 ARG A O 1
ATOM 840 N N . LEU A 1 105 ? -8.217 -18.963 -22.766 1.00 91.94 105 LEU A N 1
ATOM 841 C CA . LEU A 1 105 ? -9.160 -18.358 -23.706 1.00 91.94 105 LEU A CA 1
ATOM 842 C C . LEU A 1 105 ? -8.751 -18.554 -25.176 1.00 91.94 105 LEU A C 1
ATOM 844 O O . LEU A 1 105 ? -9.455 -18.076 -26.061 1.00 91.94 105 LEU A O 1
ATOM 848 N N . SER A 1 106 ? -7.644 -19.255 -25.460 1.00 89.38 106 SER A N 1
ATOM 849 C CA . SER A 1 106 ? -7.083 -19.462 -26.808 1.00 89.38 106 SER A CA 1
ATOM 850 C C . SER A 1 106 ? -6.714 -18.171 -27.563 1.00 89.38 106 SER A C 1
ATOM 852 O O . SER A 1 106 ? -6.677 -18.139 -28.788 1.00 89.38 106 SER A O 1
ATOM 854 N N . LEU A 1 107 ? -6.383 -17.104 -26.830 1.00 87.00 107 LEU A N 1
ATOM 855 C CA . LEU A 1 107 ? -6.103 -15.766 -27.370 1.00 87.00 107 LEU A CA 1
ATOM 856 C C . LEU A 1 107 ? -4.607 -15.501 -27.616 1.00 87.00 107 LEU A C 1
ATOM 858 O O . LEU A 1 107 ? -4.178 -14.356 -27.614 1.00 87.00 107 LEU A O 1
ATOM 862 N N . GLY A 1 108 ? -3.779 -16.533 -27.799 1.00 86.69 108 GLY A N 1
ATOM 863 C CA . GLY A 1 108 ? -2.348 -16.355 -28.100 1.00 86.69 108 GLY A CA 1
ATOM 864 C C . GLY A 1 108 ? -1.464 -15.972 -26.902 1.00 86.69 108 GLY A C 1
ATOM 865 O O . GLY A 1 108 ? -0.320 -15.564 -27.092 1.00 86.69 108 GLY A O 1
ATOM 866 N N . GLY A 1 109 ? -1.971 -16.109 -25.669 1.00 91.94 109 GLY A N 1
ATOM 867 C CA . GLY A 1 109 ? -1.170 -16.107 -24.439 1.00 91.94 109 GLY A CA 1
ATOM 868 C C . GLY A 1 109 ? -0.232 -14.905 -24.293 1.00 91.94 109 GLY A C 1
ATOM 869 O O . GLY A 1 109 ? -0.664 -13.759 -24.151 1.00 91.94 109 GLY A O 1
ATOM 870 N N . LYS A 1 110 ? 1.076 -15.182 -24.312 1.00 92.06 110 LYS A N 1
ATOM 871 C CA . LYS A 1 110 ? 2.140 -14.188 -24.112 1.00 92.06 110 LYS A CA 1
ATOM 872 C C . LYS A 1 110 ? 2.220 -13.144 -25.228 1.00 92.06 110 LYS A C 1
ATOM 874 O O . LYS A 1 110 ? 2.434 -11.972 -24.922 1.00 92.06 110 LYS A O 1
ATOM 879 N N . ASP A 1 111 ? 2.034 -13.537 -26.483 1.00 93.62 111 ASP A N 1
ATOM 880 C CA . ASP A 1 111 ? 2.174 -12.620 -27.622 1.00 93.62 111 ASP A CA 1
ATOM 881 C C . ASP A 1 111 ? 1.053 -11.578 -27.629 1.00 93.62 111 ASP A C 1
ATOM 883 O O . ASP A 1 111 ? 1.292 -10.387 -27.842 1.00 93.62 111 ASP A O 1
ATOM 887 N N . CYS A 1 112 ? -0.166 -12.005 -27.290 1.00 92.94 112 CYS A N 1
ATOM 888 C CA . CYS A 1 112 ? -1.297 -11.104 -27.095 1.00 92.94 112 CYS A CA 1
ATOM 889 C C . CYS A 1 112 ? -1.075 -10.156 -25.911 1.00 92.94 112 CYS A C 1
ATOM 891 O O . CYS A 1 112 ? -1.324 -8.958 -26.045 1.00 92.94 112 CYS A O 1
ATOM 893 N N . LEU A 1 113 ? -0.533 -10.648 -24.788 1.00 92.31 113 LEU A N 1
ATOM 894 C CA . LEU A 1 113 ? -0.213 -9.786 -23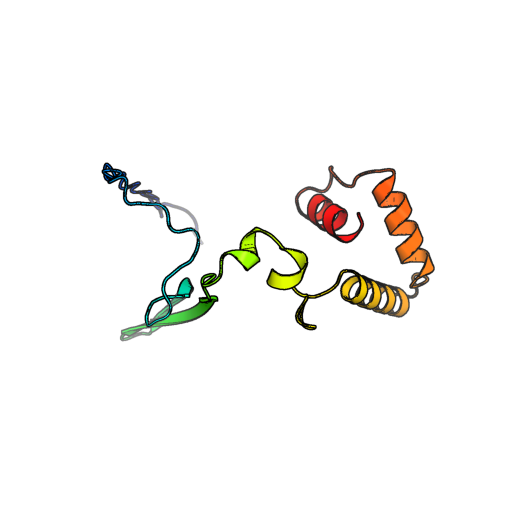.648 1.00 92.31 113 LEU A CA 1
ATOM 895 C C . LEU A 1 113 ? 0.797 -8.695 -24.035 1.00 92.31 113 LEU A C 1
ATOM 897 O O . LEU A 1 113 ? 0.552 -7.522 -23.764 1.00 92.31 113 LEU A O 1
ATOM 901 N N . LEU A 1 114 ? 1.901 -9.047 -24.698 1.00 91.44 114 LEU A N 1
ATOM 902 C CA . LEU A 1 114 ? 2.911 -8.067 -25.117 1.00 91.44 114 LEU A CA 1
ATOM 903 C C . LEU A 1 114 ? 2.343 -7.043 -26.101 1.00 91.44 114 LEU A C 1
ATOM 905 O O . LEU A 1 114 ? 2.585 -5.846 -25.949 1.00 91.44 114 LEU A O 1
ATOM 909 N N . ARG A 1 115 ? 1.524 -7.493 -27.055 1.00 92.06 115 ARG A N 1
ATOM 910 C CA . ARG A 1 115 ? 0.829 -6.598 -27.981 1.00 92.06 115 ARG A CA 1
ATOM 911 C C . ARG A 1 115 ? -0.118 -5.645 -27.251 1.00 92.06 115 ARG A C 1
ATOM 913 O O . ARG A 1 115 ? -0.080 -4.449 -27.520 1.00 92.06 115 ARG A O 1
ATOM 920 N N . SER A 1 116 ? -0.888 -6.144 -26.283 1.00 88.69 116 SER A N 1
ATOM 921 C CA . SER A 1 116 ? -1.794 -5.314 -25.479 1.00 88.69 116 SER A CA 1
ATOM 922 C C . SER A 1 116 ? -1.056 -4.256 -24.647 1.00 88.69 116 SER A C 1
ATOM 924 O O . SER A 1 116 ? -1.533 -3.132 -24.531 1.00 88.69 116 SER A O 1
ATOM 926 N N . ILE A 1 117 ? 0.138 -4.574 -24.127 1.00 90.81 117 ILE A N 1
ATOM 927 C CA . ILE A 1 117 ? 0.991 -3.618 -23.404 1.00 90.81 117 ILE A CA 1
ATOM 928 C C . ILE A 1 117 ? 1.483 -2.516 -24.351 1.00 90.81 117 ILE A C 1
ATOM 930 O O . ILE A 1 117 ? 1.397 -1.337 -24.014 1.00 90.81 117 ILE A O 1
ATOM 934 N N . CYS A 1 118 ? 1.964 -2.880 -25.544 1.00 90.25 118 CYS A N 1
ATOM 935 C CA . CYS A 1 118 ? 2.412 -1.913 -26.547 1.00 90.25 118 CYS A CA 1
ATOM 936 C C . CYS A 1 118 ? 1.272 -1.002 -27.028 1.00 90.25 118 CYS A C 1
ATOM 938 O O . CYS A 1 118 ? 1.462 0.209 -27.124 1.00 90.25 118 CYS A O 1
ATOM 940 N N . GLU A 1 119 ? 0.086 -1.554 -27.288 1.00 87.38 119 GLU A N 1
ATOM 941 C CA . GLU A 1 119 ? -1.089 -0.773 -27.694 1.00 87.38 119 GLU A CA 1
ATOM 942 C C . GLU A 1 119 ? -1.552 0.168 -26.566 1.00 87.38 119 GLU A C 1
ATOM 944 O O . GLU A 1 119 ? -1.801 1.349 -26.811 1.00 87.38 119 GLU A O 1
ATOM 949 N N . ALA A 1 120 ? -1.563 -0.297 -25.311 1.00 86.19 120 ALA A N 1
ATOM 950 C CA . ALA A 1 120 ? -1.904 0.534 -24.154 1.00 86.19 120 ALA A CA 1
ATOM 951 C C . ALA A 1 120 ? -0.876 1.647 -23.868 1.00 86.19 120 ALA A C 1
ATOM 953 O O . ALA A 1 120 ? -1.250 2.701 -23.350 1.00 86.19 120 ALA A O 1
ATOM 954 N N . ALA A 1 121 ? 0.402 1.434 -24.204 1.00 85.31 121 ALA A N 1
ATOM 955 C CA . ALA A 1 121 ? 1.457 2.439 -24.058 1.00 85.31 121 ALA A CA 1
ATOM 956 C C . ALA A 1 121 ? 1.352 3.564 -25.103 1.00 85.31 121 ALA A C 1
ATOM 958 O O . ALA A 1 121 ? 1.716 4.704 -24.817 1.00 85.31 121 ALA A O 1
ATOM 959 N N . VAL A 1 122 ? 0.854 3.256 -26.305 1.00 83.88 122 VAL A N 1
ATOM 960 C CA . VAL A 1 122 ? 0.684 4.234 -27.394 1.00 83.88 122 VAL A CA 1
ATOM 961 C C . VAL A 1 122 ? -0.648 4.977 -27.274 1.00 83.88 122 VAL A C 1
ATOM 963 O O . VAL A 1 122 ? -0.696 6.188 -27.485 1.00 83.88 122 VAL A O 1
ATOM 966 N N . THR A 1 123 ? -1.726 4.278 -26.911 1.00 80.62 123 THR A N 1
ATOM 967 C CA . THR A 1 123 ? -3.060 4.868 -26.728 1.00 80.62 123 THR A CA 1
ATOM 968 C C . THR A 1 123 ? -3.565 4.630 -25.302 1.00 80.62 123 THR A C 1
ATOM 970 O O . THR A 1 123 ? -4.042 3.533 -24.999 1.00 80.62 123 THR A O 1
ATOM 973 N N . PRO A 1 124 ? -3.496 5.632 -24.403 1.00 73.69 124 PRO A N 1
ATOM 974 C CA . PRO A 1 124 ? -3.927 5.453 -23.022 1.00 73.69 124 PRO A CA 1
ATOM 975 C C . PRO A 1 124 ? -5.447 5.236 -22.936 1.00 73.69 124 PRO A C 1
ATOM 977 O O . PRO A 1 124 ? -6.241 5.968 -23.528 1.00 73.69 124 PRO A O 1
ATOM 980 N N . LEU A 1 125 ? -5.871 4.262 -22.124 1.00 72.50 125 LEU A N 1
ATOM 981 C CA . LEU A 1 125 ? -7.268 3.816 -21.958 1.00 72.50 125 LEU A CA 1
ATOM 982 C C . LEU A 1 125 ? -8.169 4.803 -21.175 1.00 72.50 125 LEU A C 1
ATOM 984 O O . LEU A 1 125 ? -9.183 4.407 -20.596 1.00 72.50 125 LEU A O 1
ATOM 988 N N . GLY A 1 126 ? -7.824 6.094 -21.145 1.00 65.69 126 GLY A N 1
ATOM 989 C CA . GLY A 1 126 ? -8.380 7.109 -20.233 1.00 65.69 126 GLY A CA 1
ATOM 990 C C . GLY A 1 126 ? -9.879 7.418 -20.369 1.00 65.69 126 GLY A C 1
ATOM 991 O O . GLY A 1 126 ? -10.420 8.183 -19.581 1.00 65.69 126 GLY A O 1
ATOM 992 N N . HIS A 1 127 ? -10.558 6.817 -21.340 1.00 72.06 127 HIS A N 1
ATOM 993 C CA . HIS A 1 127 ? -11.952 7.056 -21.704 1.00 72.06 127 HIS A CA 1
ATOM 994 C C . HIS A 1 127 ? -12.903 5.972 -21.156 1.00 72.06 127 HIS A C 1
ATOM 996 O O . HIS A 1 127 ? -14.116 6.149 -21.191 1.00 72.06 127 HIS A O 1
ATOM 1002 N N . ASN A 1 128 ? -12.372 4.900 -20.549 1.00 73.69 128 ASN A N 1
ATOM 1003 C CA . ASN A 1 128 ? -13.151 3.778 -20.001 1.00 73.69 128 ASN A CA 1
ATOM 1004 C C . ASN A 1 128 ? -13.411 3.880 -18.479 1.00 73.69 128 ASN A C 1
ATOM 1006 O O . ASN A 1 128 ? -13.550 2.864 -17.791 1.00 73.69 128 ASN A O 1
ATOM 1010 N N . GLY A 1 129 ? -13.440 5.096 -17.921 1.00 82.50 129 GLY A N 1
ATOM 1011 C CA . GLY A 1 129 ? -13.671 5.330 -16.489 1.00 82.50 129 GLY A CA 1
ATOM 1012 C C . GLY A 1 129 ? -12.637 4.642 -15.580 1.00 82.50 129 GLY A C 1
ATOM 1013 O O . GLY A 1 129 ? -11.457 4.552 -15.920 1.00 82.50 129 GLY A O 1
ATOM 1014 N N . LEU A 1 130 ? -13.079 4.134 -14.420 1.00 83.75 130 LEU A N 1
ATOM 1015 C CA . LEU A 1 130 ? -12.214 3.469 -13.430 1.00 83.75 130 LEU A CA 1
ATOM 1016 C C . LEU A 1 130 ? -11.503 2.231 -14.002 1.00 83.75 130 LEU A C 1
ATOM 1018 O O . LEU A 1 130 ? -10.334 1.999 -13.705 1.00 83.75 130 LEU A O 1
ATOM 1022 N N . ALA A 1 131 ? -12.188 1.450 -14.842 1.00 80.06 131 ALA A N 1
ATOM 1023 C CA . ALA A 1 131 ? -11.614 0.257 -15.460 1.00 80.06 131 ALA A CA 1
ATOM 1024 C C . ALA A 1 131 ? -10.462 0.613 -16.411 1.00 80.06 131 ALA A C 1
ATOM 1026 O O . ALA A 1 131 ? -9.433 -0.059 -16.410 1.00 80.06 131 ALA A O 1
ATOM 1027 N N . GLY A 1 132 ? -10.599 1.709 -17.164 1.00 81.50 132 GLY A N 1
ATOM 1028 C CA . GLY A 1 132 ? -9.527 2.235 -18.010 1.00 81.50 132 GLY A CA 1
ATOM 1029 C C . GLY A 1 132 ? -8.300 2.666 -17.209 1.00 81.50 132 GLY A C 1
ATOM 1030 O O . GLY A 1 132 ? -7.176 2.333 -17.578 1.00 81.50 132 GLY A O 1
ATOM 1031 N N . GLN A 1 133 ? -8.511 3.341 -16.076 1.00 80.69 133 GLN A N 1
ATOM 1032 C CA . GLN A 1 133 ? -7.421 3.752 -15.185 1.00 80.69 133 GLN A CA 1
ATOM 1033 C C . GLN A 1 133 ? -6.726 2.554 -14.526 1.00 80.69 133 GLN A C 1
ATOM 1035 O O . GLN A 1 133 ? -5.499 2.507 -14.486 1.00 80.69 133 GLN A O 1
ATOM 1040 N N . LEU A 1 134 ? -7.488 1.559 -14.063 1.00 82.75 134 LEU A N 1
ATOM 1041 C CA . LEU A 1 134 ? -6.931 0.328 -13.497 1.00 82.75 134 LEU A CA 1
ATOM 1042 C C . LEU A 1 134 ? -6.109 -0.447 -14.531 1.00 82.75 134 LEU A C 1
ATOM 1044 O O . LEU A 1 134 ? -4.993 -0.868 -14.234 1.00 82.75 134 LEU A O 1
ATOM 1048 N N . LEU A 1 135 ? -6.626 -0.602 -15.752 1.00 83.81 135 LEU A N 1
ATOM 1049 C CA . LEU A 1 135 ? -5.899 -1.272 -16.831 1.00 83.81 135 LEU A CA 1
ATOM 1050 C C . LEU A 1 135 ? -4.630 -0.515 -17.226 1.00 83.81 135 LEU A C 1
ATOM 1052 O O . LEU A 1 135 ? -3.607 -1.151 -17.471 1.00 83.81 135 LEU A O 1
ATOM 1056 N N . HIS A 1 136 ? -4.667 0.819 -17.228 1.00 84.31 136 HIS A N 1
ATOM 1057 C CA . HIS A 1 136 ? -3.478 1.630 -17.466 1.00 84.31 136 HIS A CA 1
ATOM 1058 C C . HIS A 1 136 ? -2.394 1.360 -16.411 1.00 84.31 136 HIS A C 1
ATOM 1060 O O . HIS A 1 136 ? -1.264 1.074 -16.782 1.00 84.31 136 HIS A O 1
ATOM 1066 N N . VAL A 1 137 ? -2.746 1.323 -15.120 1.00 84.25 137 VAL A N 1
ATOM 1067 C CA . VAL A 1 137 ? -1.799 1.023 -14.022 1.00 84.25 137 VAL A CA 1
ATOM 1068 C C . VAL A 1 137 ? -1.235 -0.405 -14.088 1.00 84.25 137 VAL A C 1
ATOM 1070 O O . VAL A 1 137 ? -0.125 -0.656 -13.628 1.00 84.25 137 VAL A O 1
ATOM 1073 N N . ILE A 1 138 ? -1.988 -1.368 -14.627 1.00 83.62 138 ILE A N 1
ATOM 1074 C CA . ILE A 1 138 ? -1.537 -2.766 -14.731 1.00 83.62 138 ILE A CA 1
ATOM 1075 C C . ILE A 1 138 ? -0.601 -2.971 -15.937 1.00 83.62 138 ILE A C 1
ATOM 1077 O O . ILE A 1 138 ? 0.346 -3.766 -15.868 1.00 83.62 138 ILE A O 1
ATOM 1081 N N . LEU A 1 139 ? -0.874 -2.300 -17.059 1.00 82.00 139 LEU A N 1
ATOM 1082 C CA . LEU A 1 139 ? -0.178 -2.532 -18.330 1.00 82.00 139 LEU A CA 1
ATOM 1083 C C . LEU A 1 139 ? 1.014 -1.587 -18.556 1.00 82.00 139 LEU A C 1
ATOM 1085 O O . LEU A 1 139 ? 1.988 -2.014 -19.175 1.00 82.00 139 LEU A O 1
ATOM 1089 N N . THR A 1 140 ? 0.979 -0.357 -18.034 1.00 78.44 140 THR A N 1
ATOM 1090 C CA . THR A 1 140 ? 2.078 0.631 -18.079 1.00 78.44 140 THR A CA 1
ATOM 1091 C C . THR A 1 140 ? 2.942 0.541 -16.830 1.00 78.44 140 THR A C 1
ATOM 1093 O O . THR A 1 140 ? 4.168 0.334 -16.993 1.00 78.44 140 THR A O 1
#

InterPro domains:
  IPR006631 Protein of unknown function DM4/12 [PF07841] (91-140)

Organism: NCBI:txid642074

Radius of gyration: 24.74 Å; chains: 1; bounding box: 65×44×52 Å

Foldseek 3Di:
DDDDDDPPPPPPPPPPPDPPPPDDDPDDPADDPDDPQKDKDKDKDWDWDDDPPDIDIDMDIDIDIHGTHRDPVCVVPVCVVCVPPPPDCDLVVVLQVQLVVCVVVVNNRNVVLVVVLVVCVVPQQVVPPPVSVVVNVSSD